Protein AF-A0A800ERE5-F1 (afdb_monomer_lite)

Radius of gyration: 13.73 Å; chains: 1; bounding box: 36×18×33 Å

Secondary structure (DSSP, 8-state):
-HHHHHS-HHHHHHHHHHHHHHHTGGGHHHHHHHHHHHHHHHHHHHHHHS-SHHHHHHHHHHHHHHHHTSHHHHH-

Foldseek 3Di:
DVCVVPVDLPCVLLVQLQVQLVVQCVLPPVSSVVSSVLSSVLSVVCVVPVDNVVSVVVVVVVCCCCVPPCVVVSVD

pLDDT: mean 94.58, std 6.61, range [62.62, 98.62]

Sequence (76 aa):
MLIMATGSTFFALVSTSLAFGVLHSYQGKLGVVRTGVVGFFMGAAFIYTGSLWPPMVAHALIDLVAGLVLRDRLLA

Structure (mmCIF, N/CA/C/O backbone):
data_AF-A0A800ERE5-F1
#
_entry.id   AF-A0A800ERE5-F1
#
loop_
_atom_site.group_PDB
_atom_site.id
_atom_site.type_symbol
_atom_site.label_atom_id
_atom_site.label_alt_id
_atom_site.label_comp_id
_atom_site.label_asym_id
_atom_site.label_entity_id
_atom_site.label_seq_id
_atom_site.pdbx_PDB_ins_code
_atom_site.Cartn_x
_atom_site.Cartn_y
_atom_site.Cartn_z
_atom_site.occupancy
_atom_site.B_iso_or_equiv
_atom_site.auth_seq_id
_atom_site.auth_comp_id
_atom_site.auth_asym_id
_atom_site.auth_atom_id
_atom_site.pdbx_PDB_model_num
ATOM 1 N N . MET A 1 1 ? 6.873 6.325 -13.576 1.00 76.38 1 MET A N 1
ATOM 2 C CA . MET A 1 1 ? 7.859 7.430 -13.528 1.00 76.38 1 MET A CA 1
ATOM 3 C C . MET A 1 1 ? 9.026 7.168 -12.577 1.00 76.38 1 MET A C 1
ATOM 5 O O . MET A 1 1 ? 10.146 7.303 -13.037 1.00 76.38 1 MET A O 1
ATOM 9 N N . LEU A 1 2 ? 8.826 6.729 -11.323 1.00 86.88 2 LEU A N 1
ATOM 10 C CA . LEU A 1 2 ? 9.941 6.498 -10.377 1.00 86.88 2 LEU A CA 1
ATOM 11 C C . LEU A 1 2 ? 10.993 5.482 -10.854 1.00 86.88 2 LEU A C 1
ATOM 13 O O . LEU A 1 2 ? 12.174 5.775 -10.765 1.00 86.88 2 LEU A O 1
ATOM 17 N N . ILE A 1 3 ? 10.583 4.342 -11.427 1.00 92.19 3 ILE A N 1
ATOM 18 C CA . ILE A 1 3 ? 11.528 3.341 -11.968 1.00 92.19 3 ILE A CA 1
ATOM 19 C C . ILE A 1 3 ? 12.411 3.950 -13.065 1.00 92.19 3 ILE A C 1
ATOM 21 O O . ILE A 1 3 ? 13.611 3.720 -13.085 1.00 92.19 3 ILE A O 1
ATOM 25 N N . MET A 1 4 ? 11.831 4.769 -13.947 1.00 91.12 4 MET A N 1
ATOM 26 C CA . MET A 1 4 ? 12.580 5.441 -15.016 1.00 91.12 4 MET A CA 1
ATOM 27 C C . MET A 1 4 ? 13.506 6.533 -14.468 1.00 91.12 4 MET A C 1
ATOM 29 O O . MET A 1 4 ? 14.577 6.751 -15.015 1.00 91.12 4 MET A O 1
ATOM 33 N N . ALA A 1 5 ? 13.096 7.213 -13.393 1.00 92.50 5 ALA A N 1
ATOM 34 C CA . ALA A 1 5 ? 13.857 8.301 -12.785 1.00 92.50 5 ALA A CA 1
ATOM 35 C C . ALA A 1 5 ? 15.039 7.811 -11.931 1.00 92.50 5 ALA A C 1
ATOM 37 O O . ALA A 1 5 ? 16.044 8.506 -11.839 1.00 92.50 5 ALA A O 1
ATOM 38 N N . THR A 1 6 ? 14.925 6.642 -11.292 1.00 94.88 6 THR A N 1
ATOM 39 C CA . THR A 1 6 ? 15.945 6.130 -10.356 1.00 94.88 6 THR A CA 1
ATOM 40 C C . THR A 1 6 ? 16.652 4.865 -10.833 1.00 94.88 6 THR A C 1
ATOM 42 O O . THR A 1 6 ? 17.633 4.453 -10.221 1.00 94.88 6 THR A O 1
ATOM 45 N N . GLY A 1 7 ? 16.137 4.196 -11.868 1.00 93.56 7 GLY A N 1
ATOM 46 C CA . GLY A 1 7 ? 16.624 2.892 -12.324 1.00 93.56 7 GLY A CA 1
ATOM 47 C C . GLY A 1 7 ? 16.367 1.737 -11.345 1.00 93.56 7 GLY A C 1
ATOM 48 O O . GLY A 1 7 ? 16.796 0.618 -11.608 1.00 93.56 7 GLY A O 1
ATOM 49 N N . SER A 1 8 ? 15.680 1.972 -10.218 1.00 96.44 8 SER A N 1
ATOM 50 C CA . SER A 1 8 ? 15.510 0.981 -9.149 1.00 96.44 8 SER A CA 1
ATOM 51 C C . SER A 1 8 ? 14.043 0.652 -8.897 1.00 96.44 8 SER A C 1
ATOM 53 O O . SER A 1 8 ? 13.292 1.424 -8.291 1.00 96.44 8 SER A O 1
ATOM 55 N N . THR A 1 9 ? 13.649 -0.552 -9.312 1.00 96.25 9 THR A N 1
ATOM 56 C CA . THR A 1 9 ? 12.320 -1.117 -9.044 1.00 96.25 9 THR A CA 1
ATOM 57 C C . THR A 1 9 ? 12.062 -1.264 -7.549 1.00 96.25 9 THR A C 1
ATOM 59 O O . THR A 1 9 ? 10.975 -0.933 -7.083 1.00 96.25 9 THR A O 1
ATOM 62 N N . PHE A 1 10 ? 13.068 -1.694 -6.782 1.00 96.75 10 PHE A N 1
ATOM 63 C CA . PHE A 1 10 ? 12.943 -1.841 -5.333 1.00 96.75 10 PHE A CA 1
ATOM 64 C C . PHE A 1 10 ? 12.696 -0.494 -4.647 1.00 96.75 10 PHE A C 1
ATOM 66 O O . PHE A 1 10 ? 11.774 -0.370 -3.844 1.00 96.75 10 PHE A O 1
ATOM 73 N N . PHE A 1 11 ? 13.461 0.541 -5.013 1.00 97.31 11 PHE A N 1
ATOM 74 C CA . PHE A 1 11 ? 13.260 1.883 -4.469 1.00 97.31 11 PHE A CA 1
ATOM 75 C C . PHE A 1 11 ? 11.872 2.427 -4.817 1.00 97.31 11 PHE A C 1
ATOM 77 O O . PHE A 1 11 ? 11.183 2.956 -3.945 1.00 97.31 11 PHE A O 1
ATOM 84 N N . ALA A 1 12 ? 11.435 2.273 -6.071 1.00 97.00 12 ALA A N 1
ATOM 85 C CA . ALA A 1 12 ? 10.105 2.699 -6.492 1.00 97.00 12 ALA A CA 1
ATOM 86 C C . ALA A 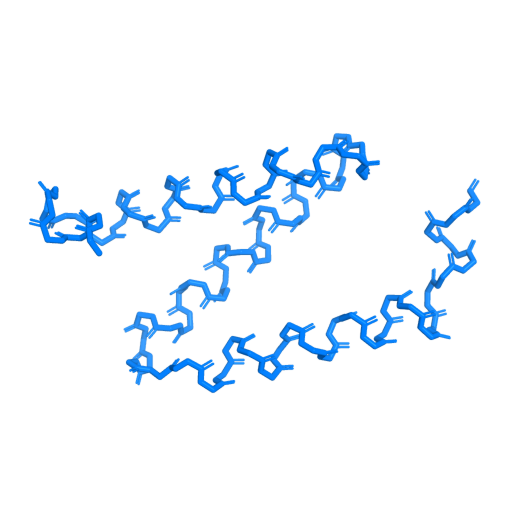1 12 ? 9.002 1.968 -5.709 1.00 97.00 12 ALA A C 1
ATOM 88 O O . ALA A 1 12 ? 8.069 2.609 -5.229 1.00 97.00 12 ALA A O 1
ATOM 89 N N . LEU A 1 13 ? 9.130 0.653 -5.525 1.00 97.75 13 LEU A N 1
ATOM 90 C CA . LEU A 1 13 ? 8.162 -0.152 -4.786 1.00 97.75 13 LEU A CA 1
ATOM 91 C C . LEU A 1 13 ? 8.079 0.269 -3.313 1.00 97.75 13 LEU A C 1
ATOM 93 O O . LEU A 1 13 ? 6.991 0.538 -2.813 1.00 97.75 13 LEU A O 1
ATOM 97 N N . VAL A 1 14 ? 9.216 0.385 -2.625 1.00 98.12 14 VAL A N 1
ATOM 98 C CA . VAL A 1 14 ? 9.240 0.752 -1.201 1.00 98.12 14 VAL A CA 1
ATOM 99 C C . VAL A 1 14 ? 8.739 2.180 -0.989 1.00 98.12 14 VAL A C 1
ATOM 101 O O . VAL A 1 14 ? 7.880 2.404 -0.140 1.00 98.12 14 VAL A O 1
ATOM 104 N N . SER A 1 15 ? 9.222 3.145 -1.774 1.00 97.94 15 SER A N 1
ATOM 105 C CA . SER A 1 15 ? 8.832 4.555 -1.616 1.00 97.94 15 SER A CA 1
ATOM 106 C C . SER A 1 15 ? 7.343 4.787 -1.880 1.00 97.94 15 SER A C 1
ATOM 108 O O . SER A 1 15 ? 6.689 5.481 -1.102 1.00 97.94 15 SER A O 1
ATOM 110 N N . THR A 1 16 ? 6.780 4.168 -2.921 1.00 97.38 16 THR A N 1
ATOM 111 C CA . THR A 1 16 ? 5.339 4.263 -3.207 1.00 97.38 16 THR A CA 1
ATOM 112 C C . THR A 1 16 ? 4.496 3.571 -2.142 1.00 97.38 16 THR A C 1
ATOM 114 O O . THR A 1 16 ? 3.478 4.125 -1.738 1.00 97.38 16 THR A O 1
ATOM 117 N N . SER A 1 17 ? 4.940 2.424 -1.618 1.00 98.44 17 SER A N 1
ATOM 118 C CA . SER A 1 17 ? 4.246 1.711 -0.534 1.00 98.44 17 SER A CA 1
ATOM 119 C C . SER A 1 17 ? 4.225 2.519 0.765 1.00 98.44 17 SER A C 1
ATOM 121 O O . SER A 1 17 ? 3.191 2.611 1.425 1.00 98.44 17 SER A O 1
ATOM 123 N N . LEU A 1 18 ? 5.347 3.158 1.114 1.00 98.38 18 LEU A N 1
ATOM 124 C CA . LEU A 1 18 ? 5.430 4.054 2.269 1.00 98.38 18 LEU A CA 1
ATOM 125 C C . LEU A 1 18 ? 4.525 5.275 2.094 1.00 98.38 18 LEU A C 1
ATOM 127 O O . LEU A 1 18 ? 3.754 5.593 2.998 1.00 98.38 18 LEU A O 1
ATOM 131 N N . ALA A 1 19 ? 4.576 5.928 0.930 1.00 98.31 19 ALA A N 1
ATOM 132 C CA . ALA A 1 19 ? 3.708 7.062 0.628 1.00 98.31 19 ALA A CA 1
ATOM 133 C C . ALA A 1 19 ? 2.224 6.670 0.711 1.00 98.31 19 ALA A C 1
ATOM 135 O O . ALA A 1 19 ? 1.438 7.378 1.338 1.00 98.31 19 ALA A O 1
ATOM 136 N N . PHE A 1 20 ? 1.851 5.514 0.155 1.00 98.19 20 PHE A N 1
ATOM 137 C CA . PHE A 1 20 ? 0.488 4.992 0.219 1.00 98.19 20 PHE A CA 1
ATOM 138 C C . PHE A 1 20 ? 0.032 4.758 1.663 1.00 98.19 20 PHE A C 1
ATOM 140 O O . PHE A 1 20 ? -1.043 5.221 2.039 1.00 98.19 20 PHE A O 1
ATOM 147 N N . GLY A 1 21 ? 0.863 4.125 2.495 1.00 98.12 21 GLY A N 1
ATOM 148 C CA . GLY A 1 21 ? 0.562 3.944 3.916 1.00 98.12 21 GLY A CA 1
ATOM 149 C C . GLY A 1 21 ? 0.374 5.272 4.656 1.00 98.12 21 GLY A C 1
ATOM 150 O O . GLY A 1 21 ? -0.590 5.440 5.399 1.00 98.12 21 GLY A O 1
ATOM 151 N N . VAL A 1 22 ? 1.255 6.252 4.427 1.00 98.44 22 VAL A N 1
ATOM 152 C CA . VAL A 1 22 ? 1.167 7.587 5.054 1.00 98.44 22 VAL A CA 1
ATOM 153 C C . VAL A 1 22 ? -0.121 8.319 4.664 1.00 98.44 22 VAL A C 1
ATOM 155 O O . VAL A 1 22 ? -0.759 8.940 5.519 1.00 98.44 22 VAL A O 1
ATOM 158 N N . LEU A 1 23 ? -0.547 8.206 3.403 1.00 98.19 23 LEU A N 1
ATOM 159 C CA . LEU A 1 23 ? -1.820 8.765 2.932 1.00 98.19 23 LEU A CA 1
ATOM 160 C C . LEU A 1 23 ? -3.044 8.140 3.633 1.00 98.19 23 LEU A C 1
ATOM 162 O O . LEU A 1 23 ? -4.097 8.768 3.683 1.00 98.19 23 LEU A O 1
ATOM 166 N N . HIS A 1 24 ? -2.892 6.966 4.252 1.00 96.31 24 HIS A N 1
ATOM 167 C CA . HIS A 1 24 ? -3.917 6.298 5.064 1.00 96.31 24 HIS A CA 1
ATOM 168 C C . HIS A 1 24 ? -3.783 6.563 6.572 1.00 96.31 24 HIS A C 1
ATOM 170 O O . HIS A 1 24 ? -4.338 5.838 7.398 1.00 96.31 24 HIS A O 1
ATOM 176 N N . SER A 1 25 ? -3.076 7.624 6.962 1.00 96.88 25 SER A N 1
ATOM 177 C CA . SER A 1 25 ? -2.889 8.022 8.368 1.00 96.88 25 SER A CA 1
ATOM 178 C C . SER A 1 25 ? -4.184 8.216 9.166 1.00 96.88 25 SER A C 1
ATOM 180 O O . SER A 1 25 ? -4.182 8.004 10.379 1.00 96.88 25 SER A O 1
ATOM 182 N N . TYR A 1 26 ? -5.304 8.511 8.503 1.00 93.88 26 TYR A N 1
ATOM 183 C CA . TYR A 1 26 ? -6.629 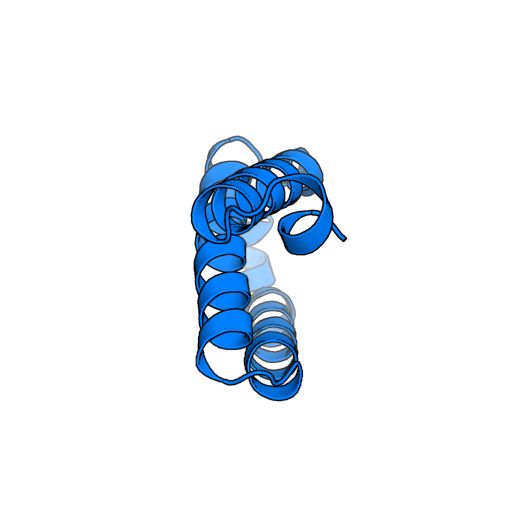8.590 9.127 1.00 93.88 26 TYR A CA 1
ATOM 184 C C . TYR A 1 26 ? -7.115 7.257 9.730 1.00 93.88 26 TYR A C 1
ATOM 186 O O . TYR A 1 26 ? -8.009 7.259 10.569 1.00 93.88 26 TYR A O 1
ATOM 194 N N . GLN A 1 27 ? -6.512 6.123 9.357 1.00 92.50 27 GLN A N 1
ATOM 195 C CA . GLN A 1 27 ? -6.787 4.799 9.932 1.00 92.50 27 GLN A CA 1
ATOM 196 C C . GLN A 1 27 ? -5.949 4.500 11.197 1.00 92.50 27 GLN A C 1
ATOM 198 O O . GLN A 1 27 ? -5.941 3.376 11.706 1.00 92.50 27 GLN A O 1
ATOM 203 N N . GLY A 1 28 ? -5.184 5.480 11.691 1.00 94.69 28 GLY A N 1
ATOM 204 C CA . GLY A 1 28 ? -4.262 5.318 12.814 1.00 94.69 28 GLY A CA 1
ATOM 205 C C . GLY A 1 28 ? -2.980 4.556 12.453 1.00 94.69 28 GLY A C 1
ATOM 206 O O . GLY A 1 28 ? -2.794 4.075 11.336 1.00 94.69 28 GLY A O 1
ATOM 207 N N . LYS A 1 29 ? -2.061 4.422 13.423 1.00 96.00 29 LYS A N 1
ATOM 208 C CA . LYS A 1 29 ? -0.718 3.834 13.208 1.00 96.00 29 LYS A CA 1
ATOM 209 C C . LYS A 1 29 ? -0.771 2.425 12.610 1.00 96.00 29 LYS A C 1
ATOM 211 O O . LYS A 1 29 ? -0.002 2.102 11.711 1.00 96.00 29 LYS A O 1
ATOM 216 N N . LEU A 1 30 ? -1.684 1.591 13.108 1.00 93.75 30 LEU A N 1
ATOM 217 C CA . LEU A 1 30 ? -1.854 0.229 12.610 1.00 93.75 30 LEU A CA 1
ATOM 218 C C . LEU A 1 30 ? -2.419 0.214 11.183 1.00 93.75 30 LEU A C 1
ATOM 220 O O . LEU A 1 30 ? -1.996 -0.610 10.376 1.00 93.75 30 LEU A O 1
ATOM 224 N N . GLY A 1 31 ? -3.325 1.141 10.860 1.00 93.94 31 GLY A N 1
ATOM 225 C CA . GLY A 1 31 ? -3.847 1.326 9.508 1.00 93.94 31 GLY A CA 1
ATOM 226 C C . GLY A 1 31 ? -2.765 1.729 8.508 1.00 93.94 31 GLY A C 1
ATOM 227 O O . GLY A 1 31 ? -2.669 1.115 7.450 1.00 93.94 31 GLY A O 1
ATOM 228 N N . VAL A 1 32 ? -1.869 2.650 8.880 1.00 97.56 32 VAL A N 1
ATOM 229 C CA . VAL A 1 32 ? -0.698 3.040 8.063 1.00 97.56 32 VAL A CA 1
ATOM 230 C C . VAL A 1 32 ? 0.179 1.835 7.723 1.00 97.56 32 VAL A C 1
ATOM 232 O O . VAL A 1 32 ? 0.531 1.628 6.563 1.00 97.56 32 VAL A O 1
ATOM 235 N N . VAL A 1 33 ? 0.521 1.013 8.722 1.00 97.94 33 VAL A N 1
ATOM 236 C CA . VAL A 1 33 ? 1.364 -0.174 8.500 1.00 97.94 33 VAL A CA 1
ATOM 237 C C . VAL A 1 33 ? 0.645 -1.188 7.609 1.00 97.94 33 VAL A C 1
ATOM 239 O O . VAL A 1 33 ? 1.229 -1.679 6.646 1.00 97.94 33 VAL A O 1
ATOM 242 N N . ARG A 1 34 ? -0.632 -1.480 7.889 1.00 95.62 34 ARG A N 1
ATOM 243 C CA . ARG A 1 34 ? -1.430 -2.435 7.103 1.00 95.62 34 ARG A CA 1
ATOM 244 C C . ARG A 1 34 ? -1.568 -2.002 5.646 1.00 95.62 34 ARG A C 1
ATOM 246 O O . ARG A 1 34 ? -1.279 -2.790 4.753 1.00 95.62 34 ARG A O 1
ATOM 253 N N . THR A 1 35 ? -1.973 -0.760 5.407 1.00 96.88 35 THR A N 1
ATOM 254 C CA . THR A 1 35 ? -2.159 -0.222 4.051 1.00 96.88 35 THR A CA 1
ATOM 255 C C . THR A 1 35 ? -0.839 -0.119 3.298 1.00 96.88 35 THR A C 1
ATOM 257 O O . THR A 1 35 ? -0.799 -0.473 2.124 1.00 96.88 35 THR A O 1
ATOM 260 N N . GLY A 1 36 ? 0.263 0.245 3.963 1.00 98.31 36 GLY A N 1
ATOM 261 C CA . GLY A 1 36 ? 1.599 0.202 3.364 1.00 98.31 36 GLY A CA 1
ATOM 262 C C . GLY A 1 36 ? 2.005 -1.206 2.911 1.00 98.31 36 GLY A C 1
ATOM 263 O O . GLY A 1 36 ? 2.488 -1.377 1.793 1.00 98.31 36 GLY A O 1
ATOM 264 N N . VAL A 1 37 ? 1.751 -2.231 3.734 1.00 98.44 37 VAL A N 1
ATOM 265 C CA . VAL A 1 37 ? 2.004 -3.640 3.373 1.00 98.44 37 VAL A CA 1
ATOM 266 C C . VAL A 1 37 ? 1.116 -4.089 2.207 1.00 98.44 37 VAL A C 1
ATOM 268 O O . VAL A 1 37 ? 1.606 -4.728 1.277 1.00 98.44 37 VAL A O 1
ATOM 271 N N . VAL A 1 38 ? -0.169 -3.725 2.210 1.00 98.19 38 VAL A N 1
ATOM 272 C CA . VAL A 1 38 ? -1.083 -4.005 1.088 1.00 98.19 38 VAL A CA 1
ATOM 273 C C . VAL A 1 38 ? -0.586 -3.340 -0.200 1.00 98.19 38 VAL A C 1
ATOM 275 O O . VAL A 1 38 ? -0.487 -4.008 -1.231 1.00 98.19 38 VAL A O 1
ATOM 278 N N . GLY A 1 39 ? -0.200 -2.063 -0.135 1.00 98.31 39 GLY A N 1
ATOM 279 C CA . GLY A 1 39 ? 0.370 -1.321 -1.260 1.00 98.31 39 GLY A CA 1
ATOM 280 C C . GLY A 1 39 ? 1.636 -1.976 -1.815 1.00 98.31 39 GLY A C 1
ATOM 281 O O . GLY A 1 39 ? 1.784 -2.079 -3.033 1.00 98.31 39 GLY A O 1
ATOM 282 N N . PHE A 1 40 ? 2.495 -2.514 -0.943 1.00 98.62 40 PHE A N 1
ATOM 283 C CA . PHE A 1 40 ? 3.682 -3.269 -1.351 1.00 98.62 40 PHE A CA 1
ATOM 284 C C . PHE A 1 40 ? 3.323 -4.521 -2.152 1.00 98.62 40 PHE A C 1
ATOM 286 O O . PHE A 1 40 ? 3.867 -4.733 -3.235 1.00 98.62 40 PHE A O 1
ATOM 293 N N . PHE A 1 41 ? 2.382 -5.338 -1.674 1.00 98.62 41 PHE A N 1
ATOM 294 C CA . PHE A 1 41 ? 1.978 -6.546 -2.399 1.00 98.62 41 PHE A CA 1
ATOM 295 C C . PHE A 1 41 ? 1.269 -6.233 -3.719 1.00 98.62 41 PHE A C 1
ATOM 297 O O . PHE A 1 41 ? 1.526 -6.902 -4.720 1.00 98.62 41 PHE A O 1
ATOM 304 N N . MET A 1 42 ? 0.434 -5.195 -3.762 1.00 98.44 42 MET A N 1
ATOM 305 C CA . MET A 1 42 ? -0.199 -4.744 -5.005 1.00 98.44 42 MET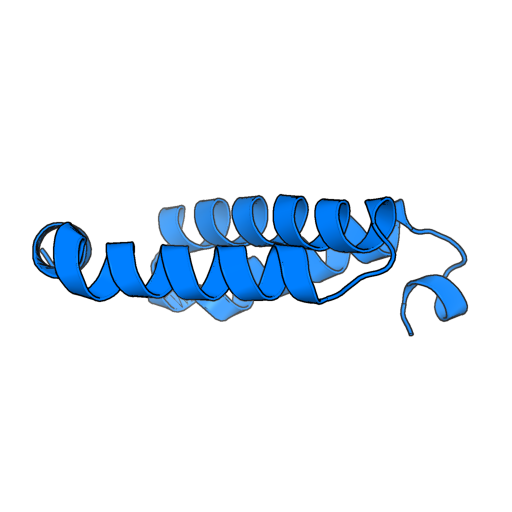 A CA 1
ATOM 306 C C . MET A 1 42 ? 0.825 -4.222 -6.018 1.00 98.44 42 MET A C 1
ATOM 308 O O . MET A 1 42 ? 0.770 -4.587 -7.194 1.00 98.44 42 MET A O 1
ATOM 312 N N . GLY A 1 43 ? 1.791 -3.415 -5.572 1.00 98.00 43 GLY A N 1
ATOM 313 C CA . GLY A 1 43 ? 2.883 -2.932 -6.415 1.00 98.00 43 GLY A CA 1
ATOM 314 C C . GLY A 1 43 ? 3.767 -4.071 -6.928 1.00 98.00 43 GLY A C 1
ATOM 315 O O . GLY A 1 43 ? 4.116 -4.095 -8.108 1.00 98.00 43 GLY A O 1
ATOM 316 N N . ALA A 1 44 ? 4.071 -5.055 -6.078 1.00 98.25 44 ALA A N 1
ATOM 317 C CA . ALA A 1 44 ? 4.801 -6.257 -6.471 1.00 98.25 44 ALA A CA 1
ATOM 318 C C . ALA A 1 44 ? 4.021 -7.090 -7.502 1.00 98.25 44 ALA A C 1
ATOM 320 O O . ALA A 1 44 ? 4.604 -7.526 -8.494 1.00 98.25 44 ALA A O 1
ATOM 321 N N . ALA A 1 45 ? 2.707 -7.257 -7.322 1.00 98.25 45 ALA A N 1
ATOM 322 C CA . ALA A 1 45 ? 1.849 -7.945 -8.285 1.00 98.25 45 ALA A CA 1
ATOM 323 C C . ALA A 1 45 ? 1.826 -7.227 -9.644 1.00 98.25 45 ALA A C 1
ATOM 325 O O . ALA A 1 45 ? 1.931 -7.880 -10.683 1.00 98.25 45 ALA A O 1
ATOM 326 N N . PHE A 1 46 ? 1.755 -5.892 -9.653 1.00 97.75 46 PHE A N 1
ATOM 327 C CA . PHE A 1 46 ? 1.881 -5.103 -10.880 1.00 97.75 46 PHE A CA 1
ATOM 328 C C . PHE A 1 46 ? 3.234 -5.328 -11.564 1.00 97.75 46 PHE A C 1
ATOM 330 O O . PHE A 1 46 ? 3.267 -5.632 -12.752 1.00 97.75 46 PHE A O 1
ATOM 337 N N . ILE A 1 47 ? 4.344 -5.225 -10.826 1.00 97.19 47 ILE A N 1
ATOM 338 C CA . ILE A 1 47 ? 5.694 -5.414 -11.381 1.00 97.19 47 ILE A CA 1
ATOM 339 C C . ILE A 1 47 ? 5.862 -6.824 -11.959 1.00 97.19 47 ILE A C 1
ATOM 341 O O . ILE A 1 47 ? 6.425 -6.975 -13.039 1.00 97.19 47 ILE A O 1
ATOM 345 N N . TYR A 1 48 ? 5.367 -7.844 -11.256 1.00 97.69 48 TYR A N 1
ATOM 346 C CA . TYR A 1 48 ? 5.479 -9.240 -11.676 1.00 97.69 48 TYR A CA 1
ATOM 347 C C . TYR A 1 48 ? 4.632 -9.555 -12.916 1.00 97.69 48 TYR A C 1
ATOM 349 O O . TYR A 1 48 ? 5.074 -10.288 -13.795 1.00 97.69 48 TYR A O 1
ATOM 357 N N . THR A 1 49 ? 3.418 -9.007 -12.996 1.00 97.88 49 THR A N 1
ATOM 358 C CA . THR A 1 49 ? 2.468 -9.330 -14.076 1.00 97.88 49 THR A CA 1
ATOM 359 C C . THR A 1 49 ? 2.512 -8.358 -15.254 1.00 97.88 49 THR A C 1
ATOM 361 O O . THR A 1 49 ? 1.983 -8.673 -16.317 1.00 97.88 49 THR A O 1
ATOM 364 N N . GLY A 1 50 ? 3.068 -7.157 -15.071 1.00 96.62 50 GLY A N 1
ATOM 365 C CA . GLY A 1 50 ? 2.971 -6.053 -16.029 1.00 96.62 50 GLY A CA 1
ATOM 366 C C . GLY A 1 50 ? 1.546 -5.514 -16.222 1.00 96.62 50 GLY A C 1
ATOM 367 O O . GLY A 1 50 ? 1.317 -4.711 -17.125 1.00 96.62 50 GLY A O 1
ATOM 368 N N . SER A 1 51 ? 0.580 -5.947 -15.403 1.00 97.62 51 SER A N 1
ATOM 369 C CA . SER A 1 51 ? -0.844 -5.650 -15.567 1.00 97.62 51 SER A CA 1
ATOM 370 C C . SER A 1 51 ? -1.415 -4.950 -14.341 1.00 97.62 51 SER A C 1
ATOM 372 O O . SER A 1 51 ? -1.101 -5.284 -13.200 1.00 97.62 51 SER A O 1
ATOM 374 N N . LEU A 1 52 ? -2.302 -3.984 -14.581 1.00 97.31 52 LEU A N 1
ATOM 375 C CA . LEU A 1 52 ? -3.032 -3.289 -13.519 1.00 97.31 52 LEU A CA 1
ATOM 376 C C . LEU A 1 52 ? -4.243 -4.084 -13.019 1.00 97.31 52 LEU A C 1
ATOM 378 O O . LEU A 1 52 ? -4.727 -3.824 -11.922 1.00 97.31 52 LEU A O 1
ATOM 382 N N . TRP A 1 53 ? -4.716 -5.076 -13.778 1.00 98.56 53 TRP A N 1
ATOM 383 C CA . TRP A 1 53 ? -5.905 -5.843 -13.407 1.00 98.56 53 TRP A CA 1
ATOM 384 C C . TRP A 1 53 ? -5.767 -6.574 -12.063 1.00 98.56 53 TRP A C 1
ATOM 386 O O . TRP A 1 53 ? -6.655 -6.401 -11.229 1.00 98.56 53 TRP A O 1
ATOM 396 N N . PRO A 1 54 ? -4.682 -7.330 -11.785 1.00 98.19 54 PRO A N 1
ATOM 397 C CA . PRO A 1 54 ? -4.536 -8.014 -10.502 1.00 98.19 54 PRO A CA 1
ATOM 398 C C . PRO A 1 54 ? -4.615 -7.085 -9.276 1.00 98.19 54 PRO A C 1
ATOM 400 O O . PRO A 1 54 ? -5.449 -7.351 -8.407 1.00 98.19 54 PRO A O 1
ATOM 403 N N . PRO A 1 55 ? -3.835 -5.984 -9.174 1.00 98.06 55 PRO A N 1
ATOM 404 C CA . PRO A 1 55 ? -3.945 -5.091 -8.023 1.00 98.06 55 PRO A CA 1
ATOM 405 C C . PRO A 1 55 ? -5.283 -4.345 -7.974 1.00 98.06 55 PRO A C 1
ATOM 407 O O . PRO A 1 55 ? -5.800 -4.142 -6.881 1.00 98.06 55 PRO A O 1
ATOM 410 N N . MET A 1 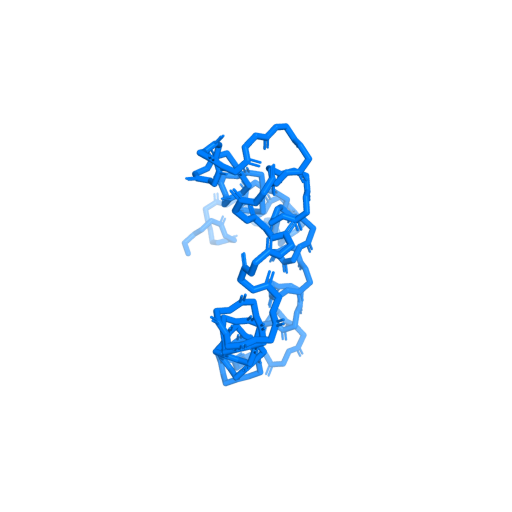56 ? -5.886 -3.985 -9.115 1.00 98.44 56 MET A N 1
ATOM 411 C CA . MET A 1 56 ? -7.204 -3.333 -9.134 1.00 98.44 56 MET A CA 1
ATOM 412 C C . MET A 1 56 ? -8.305 -4.235 -8.571 1.00 98.44 56 MET A C 1
ATOM 414 O O . MET A 1 56 ? -9.090 -3.795 -7.733 1.00 98.44 56 MET A O 1
ATOM 418 N N . VAL A 1 57 ? -8.352 -5.499 -9.003 1.00 98.50 57 VAL A N 1
ATOM 419 C CA . VAL A 1 57 ? -9.335 -6.470 -8.503 1.00 98.50 57 VAL A CA 1
ATOM 420 C C . VAL A 1 57 ? -9.105 -6.740 -7.019 1.00 98.50 57 VAL A C 1
ATOM 422 O O . VAL A 1 57 ? -10.055 -6.698 -6.241 1.00 98.50 57 VAL A O 1
ATOM 425 N N . ALA A 1 58 ? -7.853 -6.958 -6.605 1.00 98.12 58 ALA A N 1
ATOM 426 C CA . ALA A 1 58 ? -7.522 -7.151 -5.196 1.00 98.12 58 ALA A CA 1
ATOM 427 C C . ALA A 1 58 ? -7.954 -5.951 -4.337 1.00 98.12 58 ALA A C 1
ATOM 429 O O . ALA A 1 58 ? -8.516 -6.143 -3.262 1.00 98.12 58 ALA A O 1
ATOM 430 N N . HIS A 1 59 ? -7.741 -4.725 -4.820 1.00 98.06 59 HIS A N 1
ATOM 431 C CA . HIS A 1 59 ? -8.123 -3.506 -4.111 1.00 98.06 59 HIS A CA 1
ATOM 432 C C . HIS A 1 59 ? -9.638 -3.392 -3.956 1.00 98.06 59 HIS A C 1
ATOM 434 O O . HIS A 1 59 ? -10.122 -3.263 -2.836 1.00 98.06 59 HIS A O 1
ATOM 440 N N . ALA A 1 60 ? -10.387 -3.561 -5.048 1.00 98.19 60 ALA A N 1
ATOM 441 C CA . ALA A 1 60 ? -11.845 -3.529 -5.005 1.00 98.19 60 ALA A CA 1
ATOM 442 C C . ALA A 1 60 ? -12.419 -4.587 -4.046 1.00 98.19 60 ALA A C 1
ATOM 444 O O . ALA A 1 60 ? -13.345 -4.304 -3.291 1.00 98.19 60 ALA A O 1
ATOM 445 N N . LEU A 1 61 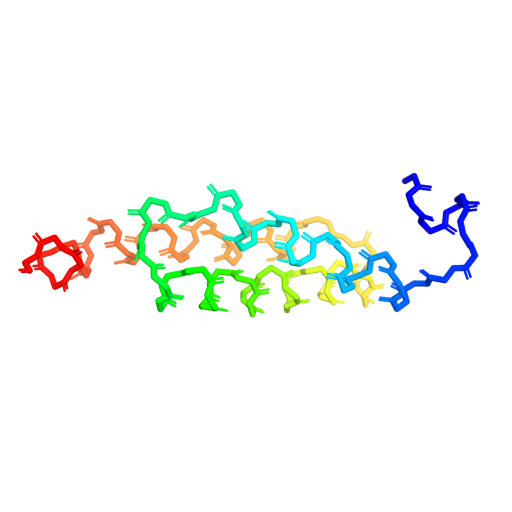? -11.857 -5.800 -4.031 1.00 98.00 61 LEU A N 1
ATOM 446 C CA . LEU A 1 61 ? -12.289 -6.853 -3.110 1.00 98.00 61 LEU A CA 1
ATOM 447 C C . LEU A 1 61 ? -11.991 -6.508 -1.647 1.00 98.00 61 LEU A C 1
ATOM 449 O O . LEU A 1 61 ? -12.842 -6.743 -0.789 1.00 98.00 61 LEU A O 1
ATOM 453 N N . ILE A 1 62 ? -10.817 -5.943 -1.355 1.00 96.06 62 ILE A N 1
ATOM 454 C CA . ILE A 1 62 ? -10.470 -5.485 -0.004 1.00 96.06 62 ILE A CA 1
ATOM 455 C C . ILE A 1 62 ? -11.455 -4.411 0.459 1.00 96.06 62 ILE A C 1
ATOM 457 O O . ILE A 1 62 ? -11.965 -4.522 1.572 1.00 96.06 62 ILE A O 1
ATOM 461 N N . ASP A 1 63 ? -11.780 -3.438 -0.392 1.00 94.88 63 ASP A N 1
ATOM 462 C CA . ASP A 1 63 ? -12.726 -2.367 -0.067 1.00 94.88 63 ASP A CA 1
ATOM 463 C C . ASP A 1 63 ? -14.138 -2.905 0.178 1.00 94.88 63 ASP A C 1
ATOM 465 O O . ASP A 1 63 ? -14.796 -2.515 1.145 1.00 94.88 63 ASP A O 1
ATOM 469 N N . LEU A 1 64 ? -14.594 -3.850 -0.649 1.00 97.19 64 LEU A N 1
ATOM 470 C CA . LEU A 1 64 ? -15.887 -4.506 -0.465 1.00 97.19 64 LEU A CA 1
ATOM 471 C C . LEU A 1 64 ? -15.939 -5.282 0.854 1.00 97.19 64 LEU A C 1
ATOM 473 O O . LEU A 1 64 ? -16.902 -5.146 1.604 1.00 97.19 64 LEU A O 1
ATOM 477 N N . VAL A 1 65 ? -14.908 -6.064 1.182 1.00 95.44 65 VAL A N 1
ATOM 478 C CA . VAL A 1 65 ? -14.862 -6.817 2.447 1.00 95.44 65 VAL A CA 1
ATOM 479 C C . VAL A 1 65 ? -14.760 -5.867 3.642 1.00 95.44 65 VAL A C 1
ATOM 481 O O . VAL A 1 65 ? -15.491 -6.024 4.622 1.00 95.44 65 VAL A O 1
ATOM 484 N N . ALA A 1 66 ? -13.898 -4.855 3.569 1.00 91.81 66 ALA A N 1
ATOM 485 C CA . ALA A 1 66 ? -13.734 -3.869 4.629 1.00 91.81 66 ALA A CA 1
ATOM 486 C C . ALA A 1 66 ? -15.034 -3.088 4.881 1.00 91.81 66 ALA A C 1
ATOM 488 O O . ALA A 1 66 ? -15.436 -2.924 6.032 1.00 91.81 66 ALA A O 1
ATOM 489 N N . GLY A 1 67 ? -15.709 -2.652 3.816 1.00 90.50 67 GLY A N 1
ATOM 490 C CA . GLY A 1 67 ? -16.916 -1.832 3.889 1.00 90.50 67 GLY A CA 1
ATOM 491 C C . GLY A 1 67 ? -18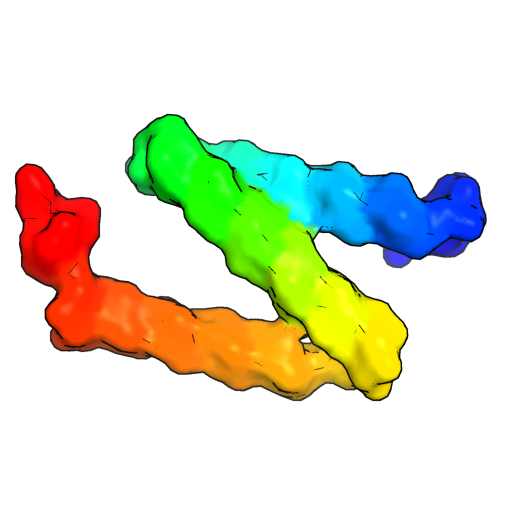.210 -2.601 4.165 1.00 90.50 67 GLY A C 1
ATOM 492 O O . GLY A 1 67 ? -19.092 -2.059 4.828 1.00 90.50 67 GLY A O 1
ATOM 493 N N . LEU A 1 68 ? -18.346 -3.841 3.686 1.00 93.56 68 LEU A N 1
ATOM 494 C CA . LEU A 1 68 ? -19.583 -4.625 3.829 1.00 93.56 68 LEU A CA 1
ATOM 495 C C . LEU A 1 68 ? -19.530 -5.636 4.975 1.00 93.56 68 LEU A C 1
ATOM 497 O O . LEU A 1 68 ? -20.560 -5.916 5.579 1.00 93.56 68 LEU A O 1
ATOM 501 N N . VAL A 1 69 ? -18.353 -6.197 5.271 1.00 92.62 69 VAL A N 1
ATOM 502 C CA . VAL A 1 69 ? -18.210 -7.300 6.239 1.00 92.62 69 VAL A CA 1
ATOM 503 C C . VAL A 1 69 ? -17.567 -6.829 7.538 1.00 92.62 69 VAL A C 1
ATOM 505 O O . VAL A 1 69 ? -17.979 -7.241 8.620 1.00 92.62 69 VAL A O 1
ATOM 508 N N . LEU A 1 70 ? -16.547 -5.973 7.452 1.00 89.69 70 LEU A N 1
ATOM 509 C CA . LEU A 1 70 ? -15.726 -5.594 8.608 1.00 89.69 70 LEU A CA 1
ATOM 510 C C . LEU A 1 70 ? -15.997 -4.182 9.130 1.00 89.69 70 LEU A C 1
ATOM 512 O O . LEU A 1 70 ? -15.355 -3.773 10.095 1.00 89.69 70 LEU A O 1
ATOM 516 N N . ARG A 1 71 ? -16.951 -3.454 8.544 1.00 85.06 71 ARG A N 1
ATOM 517 C CA . ARG A 1 71 ? -17.234 -2.049 8.865 1.00 85.06 71 ARG A CA 1
ATOM 518 C C . ARG A 1 71 ? -17.364 -1.801 10.362 1.00 85.06 71 ARG A C 1
ATOM 520 O O . ARG A 1 71 ? -16.663 -0.952 10.898 1.00 85.06 71 ARG A O 1
ATOM 527 N N . ASP A 1 72 ? -18.189 -2.587 11.043 1.00 85.06 72 ASP A N 1
ATOM 528 C CA . ASP A 1 72 ? -18.466 -2.389 12.469 1.00 85.06 72 ASP A CA 1
ATOM 529 C C . ASP A 1 72 ? -17.243 -2.687 13.349 1.00 85.06 72 ASP A C 1
ATOM 531 O O . ASP A 1 72 ? -17.086 -2.105 14.413 1.00 85.06 72 ASP A O 1
ATOM 535 N N . ARG A 1 73 ? -16.335 -3.562 12.896 1.00 82.44 73 ARG A N 1
ATOM 536 C CA . ARG A 1 73 ? -15.072 -3.873 13.590 1.00 82.44 73 ARG A CA 1
ATOM 537 C C . ARG A 1 73 ? -13.984 -2.834 13.341 1.00 82.44 73 ARG A C 1
ATOM 539 O O . ARG A 1 73 ? -13.017 -2.789 14.092 1.00 82.44 73 ARG A O 1
ATOM 546 N N . LEU A 1 74 ? -14.100 -2.076 12.254 1.00 73.50 74 LEU A N 1
ATOM 547 C CA . LEU A 1 74 ? -13.145 -1.043 11.861 1.00 73.50 74 LEU A CA 1
ATOM 548 C C . LEU A 1 74 ? -13.548 0.348 12.369 1.00 73.50 74 LEU A C 1
ATOM 550 O O . LEU A 1 74 ? -12.689 1.221 12.446 1.00 73.50 74 LEU A O 1
ATOM 554 N N . LEU A 1 75 ? -14.831 0.554 12.686 1.00 71.62 75 LEU A N 1
ATOM 555 C CA . LEU A 1 75 ? -15.379 1.820 13.187 1.00 71.62 75 LEU A CA 1
ATOM 556 C C . LEU A 1 75 ? -15.636 1.843 14.706 1.00 71.62 75 LEU A C 1
ATOM 558 O O . LEU A 1 75 ? -15.935 2.915 15.229 1.00 71.62 75 LEU A O 1
ATOM 562 N N . ALA A 1 76 ? -15.562 0.695 15.385 1.00 62.62 76 ALA A N 1
ATOM 563 C CA . ALA A 1 76 ? -15.672 0.573 16.843 1.00 62.62 76 ALA A CA 1
ATOM 564 C C . ALA A 1 76 ? -14.315 0.759 17.534 1.00 62.62 76 ALA A C 1
ATOM 566 O O . ALA A 1 76 ? -14.311 1.329 18.647 1.00 62.62 76 ALA A O 1
#